Protein AF-A0AAD7ZLF5-F1 (afdb_monomer)

Sequence (93 aa):
MTSWAERMHRRAATFSNLVTSCGHSSAPYPRRLEEVKFGVPLDEICKNDIPGPLLVLILKLNKEAPFKKDVFRAPGHQGNMK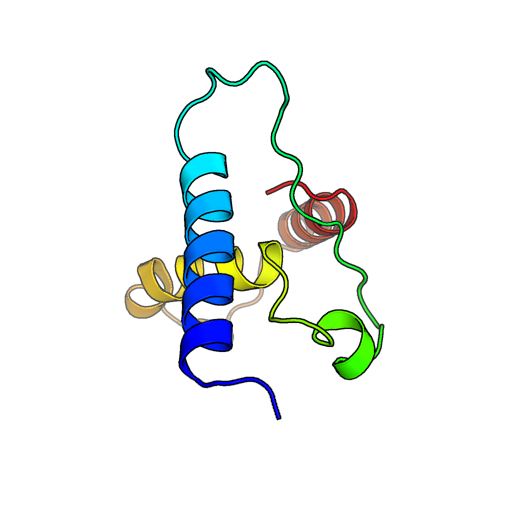KLIHFLQAGRL

InterPro domains:
  IPR008936 Rho GTPase activation protein [SSF48350] (37-91)

Mean predicted aligned error: 8.7 Å

Foldseek 3Di:
DDDPVVVVVVVVVLVVLLVVLVDDPPDPDNPQFDADDPPDDPCVCQVPHHGSVVVVVVVVCVVPVVVDPQVVHDDDDPVVVVVSNVQNRRSHD

Structure (mmCIF, N/CA/C/O backbone):
data_AF-A0AAD7ZLF5-F1
#
_entry.id   AF-A0AAD7ZLF5-F1
#
loop_
_atom_site.group_PDB
_atom_site.id
_atom_site.type_symbol
_atom_site.label_atom_id
_atom_site.label_alt_id
_atom_site.label_comp_id
_atom_site.label_asym_id
_atom_site.label_entity_id
_atom_site.label_seq_id
_atom_site.pdbx_PDB_ins_code
_atom_site.Car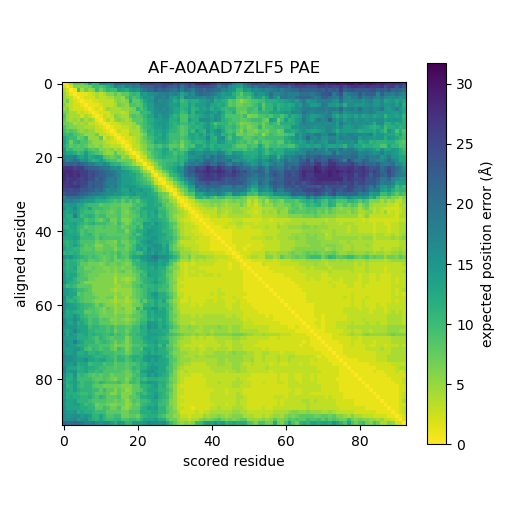tn_x
_atom_site.Cartn_y
_atom_site.Cartn_z
_atom_site.occupancy
_atom_site.B_iso_or_equiv
_atom_site.auth_seq_id
_atom_site.auth_comp_id
_atom_site.auth_asym_id
_atom_site.auth_atom_id
_atom_site.pdbx_PDB_model_num
ATOM 1 N N . MET A 1 1 ? -26.945 -2.669 5.003 1.00 47.78 1 MET A N 1
ATOM 2 C CA . MET A 1 1 ? -26.240 -2.747 3.704 1.00 47.78 1 MET A CA 1
ATOM 3 C C . MET A 1 1 ? -26.085 -1.328 3.183 1.00 47.78 1 MET A C 1
ATOM 5 O O . MET A 1 1 ? -27.101 -0.686 2.969 1.00 47.78 1 MET A O 1
ATOM 9 N N . THR A 1 2 ? -24.863 -0.806 3.066 1.00 61.00 2 THR A N 1
ATOM 10 C CA . THR A 1 2 ? -24.628 0.539 2.508 1.00 61.00 2 THR A CA 1
ATOM 11 C C . THR A 1 2 ? -24.825 0.514 0.995 1.00 61.00 2 THR A C 1
ATOM 13 O O . THR A 1 2 ? -24.509 -0.488 0.338 1.00 61.00 2 THR A O 1
ATOM 16 N N . SER A 1 3 ? -25.382 1.586 0.428 1.00 79.44 3 SER A N 1
ATOM 17 C CA . SER A 1 3 ? -25.698 1.606 -1.004 1.00 79.44 3 SER A CA 1
ATOM 18 C C . SER A 1 3 ? -24.411 1.570 -1.841 1.00 79.44 3 SER A C 1
ATOM 20 O O . SER A 1 3 ? -23.327 1.953 -1.389 1.00 79.44 3 SER A O 1
ATOM 22 N N . TRP A 1 4 ? -24.490 1.078 -3.080 1.00 74.12 4 TRP A N 1
ATOM 23 C CA . TRP A 1 4 ? -23.348 1.123 -4.002 1.00 74.12 4 TRP A CA 1
ATOM 24 C C . TRP A 1 4 ? -22.853 2.565 -4.206 1.00 74.12 4 TRP A C 1
ATOM 26 O O . TRP A 1 4 ? -21.650 2.814 -4.159 1.00 74.12 4 TRP A O 1
ATOM 36 N N . ALA A 1 5 ? -23.778 3.524 -4.310 1.00 69.88 5 ALA A N 1
ATOM 37 C CA . ALA A 1 5 ? -23.462 4.939 -4.475 1.00 69.88 5 ALA A CA 1
ATOM 38 C C . ALA A 1 5 ? -22.702 5.521 -3.269 1.00 69.88 5 ALA A C 1
ATOM 40 O O . ALA A 1 5 ? -21.749 6.273 -3.450 1.00 69.88 5 ALA A O 1
ATOM 41 N N . GLU A 1 6 ? -23.054 5.138 -2.039 1.00 70.62 6 GLU A N 1
ATOM 42 C CA . GLU A 1 6 ? -22.336 5.573 -0.829 1.00 70.62 6 GLU A CA 1
ATOM 43 C C . GLU A 1 6 ? -20.911 5.018 -0.752 1.00 70.62 6 GLU A C 1
ATOM 45 O O . GLU A 1 6 ? -20.010 5.685 -0.242 1.00 70.62 6 GLU A O 1
ATOM 50 N N . ARG A 1 7 ? -20.691 3.789 -1.236 1.00 70.06 7 ARG A N 1
ATOM 51 C CA . ARG A 1 7 ? -19.347 3.195 -1.310 1.00 70.06 7 ARG A CA 1
ATOM 52 C C . ARG A 1 7 ? -18.489 3.902 -2.356 1.00 70.06 7 ARG A C 1
ATOM 54 O O . ARG A 1 7 ? -17.325 4.191 -2.093 1.00 70.06 7 ARG A O 1
ATOM 61 N N . MET A 1 8 ? -19.059 4.220 -3.516 1.00 70.12 8 MET A N 1
ATOM 62 C CA . MET A 1 8 ? -18.331 4.904 -4.589 1.00 70.12 8 MET A CA 1
ATOM 63 C C . MET A 1 8 ? -18.001 6.358 -4.230 1.00 70.12 8 MET A C 1
ATOM 65 O O . MET A 1 8 ? -16.864 6.777 -4.435 1.00 70.12 8 MET A O 1
ATOM 69 N N . HIS A 1 9 ? -18.931 7.101 -3.619 1.00 67.25 9 HIS A N 1
ATOM 70 C CA . HIS A 1 9 ? -18.667 8.467 -3.151 1.00 67.25 9 HIS A CA 1
ATOM 71 C C . HIS A 1 9 ? -17.587 8.520 -2.066 1.00 67.25 9 HIS A C 1
ATOM 73 O O . HIS A 1 9 ? -16.692 9.361 -2.144 1.00 67.25 9 HIS A O 1
ATOM 79 N N . ARG A 1 10 ? -17.617 7.602 -1.088 1.00 67.81 10 ARG A N 1
ATOM 80 C CA . ARG A 1 10 ? -16.568 7.517 -0.059 1.00 67.81 10 ARG A CA 1
ATOM 81 C C . ARG A 1 10 ? -15.202 7.236 -0.664 1.00 67.81 10 ARG A C 1
ATOM 83 O O . ARG A 1 10 ? -14.256 7.961 -0.377 1.00 67.81 10 ARG A O 1
ATOM 90 N N . ARG A 1 11 ? -15.112 6.261 -1.571 1.00 67.44 11 ARG A N 1
ATOM 91 C CA . ARG A 1 11 ? -13.864 5.967 -2.284 1.00 67.44 11 ARG A CA 1
ATOM 92 C C . ARG A 1 11 ? -13.365 7.173 -3.072 1.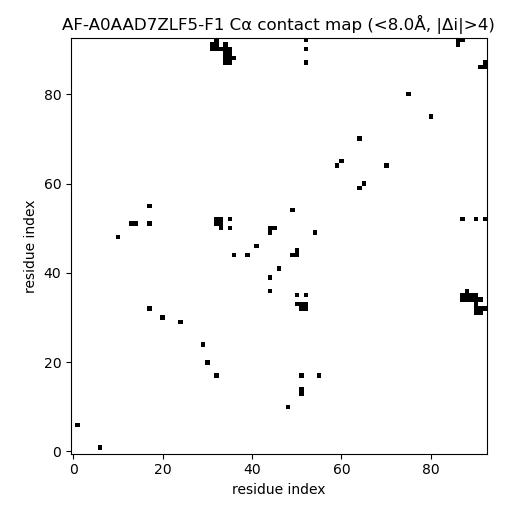00 67.44 11 ARG A C 1
ATOM 94 O O . ARG A 1 11 ? -12.192 7.503 -2.956 1.00 67.44 11 ARG A O 1
ATOM 101 N N . ALA A 1 12 ? -14.231 7.861 -3.814 1.00 64.31 12 ALA A N 1
ATOM 102 C CA . ALA A 1 12 ? -13.857 9.062 -4.561 1.00 64.31 12 ALA A CA 1
ATOM 103 C C . ALA A 1 12 ? -13.321 10.178 -3.643 1.00 64.31 12 ALA A C 1
ATOM 105 O O .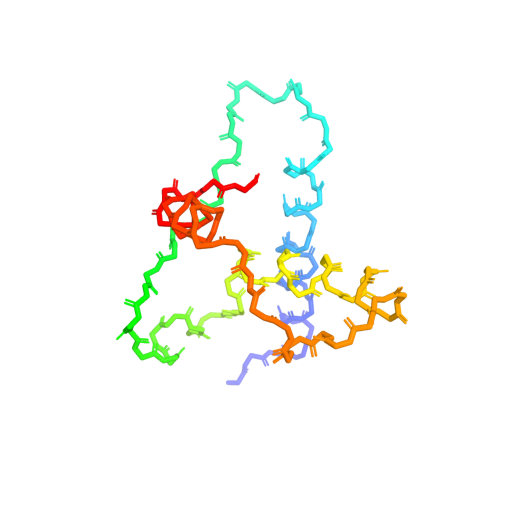 ALA A 1 12 ? -12.305 10.792 -3.962 1.00 64.31 12 ALA A O 1
ATOM 106 N N . ALA A 1 13 ? -13.941 10.389 -2.478 1.00 65.00 13 ALA A N 1
ATOM 107 C CA . ALA A 1 13 ? -13.463 11.345 -1.481 1.00 65.00 13 ALA A CA 1
ATOM 108 C C . ALA A 1 13 ? -12.096 10.941 -0.898 1.00 65.00 13 ALA A C 1
ATOM 110 O O . ALA A 1 13 ? -11.191 11.772 -0.828 1.00 65.00 13 ALA A O 1
ATOM 111 N N . THR A 1 14 ? -11.906 9.664 -0.550 1.00 66.62 14 THR A N 1
ATOM 112 C CA . THR A 1 14 ? -10.620 9.134 -0.068 1.00 66.62 14 THR A CA 1
ATOM 113 C C . THR A 1 14 ? -9.525 9.302 -1.119 1.00 66.62 14 THR A C 1
ATOM 115 O O . THR A 1 14 ? -8.467 9.849 -0.822 1.00 66.62 14 THR A O 1
ATOM 118 N N . PHE A 1 15 ? -9.789 8.920 -2.371 1.00 64.94 15 PHE A N 1
ATOM 119 C CA . PHE A 1 15 ? -8.862 9.119 -3.485 1.00 64.94 15 PHE A CA 1
ATOM 120 C C . PHE A 1 15 ? -8.531 10.600 -3.702 1.00 64.94 15 PHE A C 1
ATOM 122 O O . PHE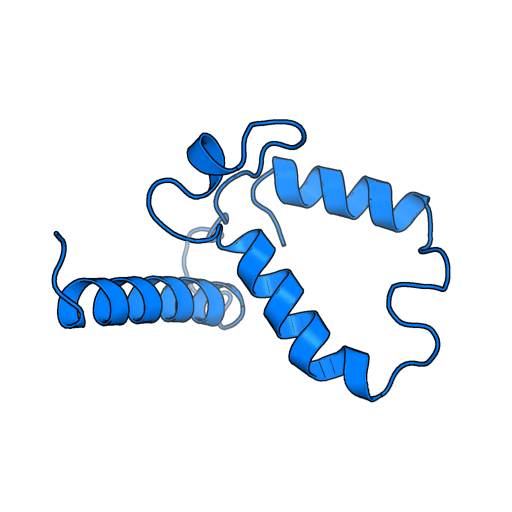 A 1 15 ? -7.358 10.944 -3.819 1.00 64.94 15 PHE A O 1
ATOM 129 N N . SER A 1 16 ? -9.531 11.485 -3.703 1.00 61.44 16 SER A N 1
ATOM 130 C CA . SER A 1 16 ? -9.334 12.932 -3.843 1.00 61.44 16 SER A CA 1
AT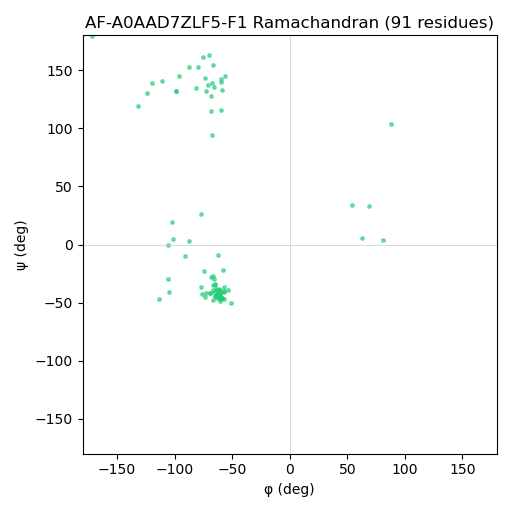OM 131 C C . SER A 1 16 ? -8.438 13.487 -2.736 1.00 61.44 16 SER A C 1
ATOM 133 O O . SER A 1 16 ? -7.484 14.214 -3.011 1.00 61.44 16 SER A O 1
ATOM 135 N N . ASN A 1 17 ? -8.680 13.099 -1.483 1.00 63.75 17 ASN A N 1
ATOM 136 C CA . ASN A 1 17 ? -7.867 13.524 -0.345 1.00 63.75 17 ASN A CA 1
ATOM 137 C C . ASN A 1 17 ? -6.413 13.048 -0.466 1.00 63.75 17 ASN A C 1
ATOM 139 O O . ASN A 1 17 ? -5.500 13.833 -0.214 1.00 63.75 17 ASN A O 1
ATOM 143 N N . LEU A 1 18 ? -6.187 11.811 -0.919 1.00 66.31 18 LEU A N 1
ATOM 144 C CA . LEU A 1 18 ? -4.841 11.273 -1.150 1.00 66.31 18 LEU A CA 1
ATOM 145 C C . LEU A 1 18 ? -4.121 11.988 -2.298 1.00 66.31 18 LEU A C 1
ATOM 147 O O . LEU A 1 18 ? -2.985 12.423 -2.135 1.00 66.31 18 LEU A O 1
ATOM 151 N N . VAL A 1 19 ? -4.785 12.170 -3.442 1.00 62.97 19 VAL A N 1
ATOM 152 C CA . VAL A 1 19 ? -4.204 12.832 -4.622 1.00 62.97 19 VAL A CA 1
ATOM 153 C C . VAL A 1 19 ? -3.883 14.297 -4.325 1.00 62.97 19 VAL A C 1
ATOM 155 O O . VAL A 1 19 ? -2.823 14.786 -4.712 1.00 62.97 19 VAL A O 1
ATOM 158 N N . THR A 1 20 ? -4.740 14.982 -3.564 1.00 58.94 20 THR A N 1
ATOM 159 C CA . THR A 1 20 ? -4.483 16.368 -3.145 1.00 58.94 20 THR A CA 1
ATOM 160 C C . THR A 1 20 ? -3.418 16.438 -2.037 1.00 58.94 20 THR A C 1
ATOM 162 O O . THR A 1 20 ? -2.763 17.460 -1.870 1.00 58.94 20 THR A O 1
ATOM 165 N N . SER A 1 21 ? -3.185 15.366 -1.273 1.00 54.59 21 SER A N 1
ATOM 166 C CA . SER A 1 21 ? -2.046 15.289 -0.345 1.00 54.59 21 SER A CA 1
ATOM 167 C C . SER A 1 21 ? -0.701 15.210 -1.078 1.00 54.59 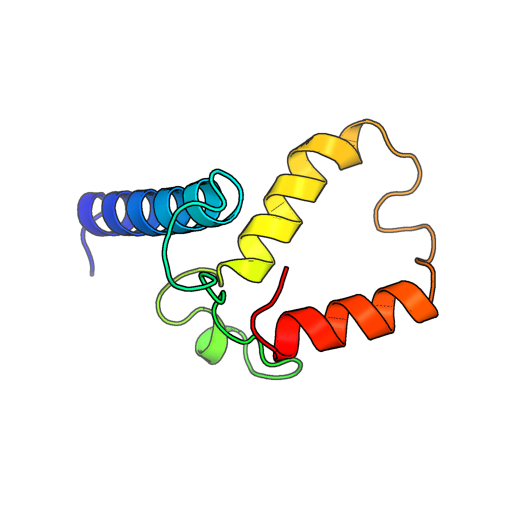21 SER A C 1
ATOM 169 O O . SER A 1 21 ? 0.306 15.669 -0.548 1.00 54.59 21 SER A O 1
ATOM 171 N N . CYS A 1 22 ? -0.679 14.668 -2.299 1.00 53.09 22 CYS A N 1
ATOM 172 C CA . CYS A 1 22 ? 0.521 14.571 -3.134 1.00 53.09 22 CYS A CA 1
ATOM 173 C C . CYS A 1 22 ? 0.727 15.773 -4.077 1.00 53.09 22 CYS A C 1
ATOM 175 O O . CYS A 1 22 ? 1.782 15.878 -4.700 1.00 53.09 22 CYS A O 1
ATOM 177 N N . GLY A 1 23 ? -0.262 16.665 -4.210 1.00 49.59 23 GLY A N 1
ATOM 178 C CA . GLY A 1 23 ? -0.219 17.827 -5.097 1.00 49.59 23 GLY A CA 1
ATOM 179 C C . GLY A 1 23 ? -0.644 19.104 -4.377 1.00 49.59 23 GLY A C 1
ATOM 180 O O . GLY A 1 23 ? -1.791 19.212 -3.967 1.00 49.59 23 GLY A O 1
ATOM 181 N N . HIS A 1 24 ? 0.265 20.080 -4.316 1.00 45.28 24 HIS A N 1
ATOM 182 C CA . HIS A 1 24 ? 0.175 21.397 -3.659 1.00 45.28 24 HIS A CA 1
ATOM 183 C C . HIS A 1 24 ? 0.583 21.457 -2.179 1.00 45.28 24 HIS A C 1
ATOM 185 O O . HIS A 1 24 ? -0.174 21.158 -1.260 1.00 45.28 24 HIS A O 1
ATOM 191 N N . SER A 1 25 ? 1.781 22.003 -1.973 1.00 49.09 25 SER A N 1
ATOM 192 C CA . SER A 1 25 ? 2.369 22.448 -0.706 1.00 49.09 25 SER A CA 1
ATOM 193 C C . SER A 1 25 ? 1.818 23.797 -0.203 1.00 49.09 25 SER A C 1
ATOM 195 O O . SER A 1 25 ? 2.537 24.524 0.475 1.00 49.09 25 SER A O 1
ATOM 197 N N . SER A 1 26 ? 0.586 24.183 -0.558 1.00 53.12 26 SER A N 1
ATOM 198 C CA . SER A 1 26 ? 0.009 25.496 -0.201 1.00 53.12 26 SER A CA 1
ATOM 199 C C . SER A 1 26 ? -1.053 25.451 0.904 1.00 53.12 26 SER A C 1
ATOM 201 O O . SER A 1 26 ? -1.573 26.496 1.289 1.00 53.12 26 SER A O 1
ATOM 203 N N . ALA A 1 27 ? -1.380 24.272 1.443 1.00 52.56 27 ALA A N 1
ATOM 204 C CA . ALA A 1 27 ? -2.252 24.167 2.611 1.00 52.56 27 ALA A CA 1
ATOM 205 C C . ALA A 1 27 ? -1.439 24.413 3.905 1.00 52.56 27 ALA A C 1
ATOM 207 O O . ALA A 1 27 ? -0.374 23.811 4.050 1.00 52.56 27 ALA A O 1
ATOM 208 N N . PRO A 1 28 ? -1.925 25.221 4.872 1.00 50.03 28 PRO A N 1
ATOM 209 C CA . PRO A 1 28 ? -1.182 25.575 6.094 1.00 50.03 28 PRO A CA 1
ATOM 210 C C . PRO A 1 28 ? -0.826 24.399 7.018 1.00 50.03 28 PRO A C 1
ATOM 212 O O . PRO A 1 28 ? -0.076 24.575 7.974 1.00 50.03 28 PRO A O 1
ATOM 215 N N . TYR A 1 29 ? -1.362 23.206 6.750 1.00 47.78 29 TYR A N 1
ATOM 216 C CA . TYR A 1 29 ? -1.123 22.001 7.531 1.00 47.78 29 TYR A CA 1
ATOM 217 C C . TYR A 1 29 ? -0.591 20.887 6.627 1.00 47.78 29 TYR A C 1
ATOM 219 O O . TYR A 1 29 ? -1.215 20.600 5.598 1.00 47.78 29 TYR A O 1
ATOM 227 N N . PRO A 1 30 ? 0.513 20.209 6.998 1.00 52.75 30 PRO A N 1
ATOM 228 C CA . PRO A 1 30 ? 0.899 18.979 6.328 1.00 52.75 30 PRO A CA 1
ATOM 229 C C . PRO A 1 30 ? -0.250 17.985 6.502 1.00 52.75 30 PRO A C 1
ATOM 231 O O . PRO A 1 30 ? -0.592 17.611 7.626 1.00 52.75 30 PRO A O 1
ATOM 234 N N . ARG A 1 31 ? -0.887 17.588 5.396 1.00 58.97 31 ARG A N 1
ATOM 235 C CA . ARG A 1 31 ? -1.924 16.554 5.426 1.00 58.97 31 ARG A CA 1
ATOM 236 C C . ARG A 1 31 ? -1.259 15.231 5.778 1.00 58.97 31 ARG A C 1
ATOM 238 O O . ARG A 1 31 ? -0.688 14.554 4.933 1.00 58.97 31 ARG A O 1
ATOM 245 N N . ARG A 1 32 ? -1.278 14.918 7.070 1.00 64.81 32 ARG A N 1
ATOM 246 C CA . ARG A 1 32 ? -0.840 13.639 7.614 1.00 64.81 32 ARG A CA 1
ATOM 247 C C . ARG A 1 32 ? -1.835 12.584 7.144 1.00 64.81 32 ARG A C 1
ATOM 249 O O . ARG A 1 32 ? -3.044 12.778 7.275 1.00 64.81 32 ARG A O 1
ATOM 256 N N . LEU A 1 33 ? -1.331 11.510 6.553 1.00 74.56 33 LEU A N 1
ATOM 257 C CA . LEU A 1 33 ? -2.159 10.345 6.279 1.00 74.56 33 LEU A CA 1
ATOM 258 C C . LEU A 1 33 ? -2.503 9.664 7.605 1.00 74.56 33 LEU A C 1
ATOM 260 O O . LEU A 1 33 ? -1.861 9.908 8.628 1.00 74.56 33 LEU A O 1
ATOM 264 N N . GLU A 1 34 ? -3.515 8.805 7.589 1.00 80.12 34 GLU A N 1
ATOM 265 C CA . GLU A 1 34 ? -3.799 7.975 8.755 1.00 80.12 34 GLU A CA 1
ATOM 266 C C . GLU A 1 34 ? -2.596 7.085 9.100 1.00 80.12 34 GLU A C 1
ATOM 268 O O . GLU A 1 34 ? -1.875 6.598 8.224 1.00 80.12 34 GLU A O 1
ATOM 273 N N . GLU A 1 35 ? -2.360 6.909 10.395 1.00 83.56 35 GLU A N 1
ATOM 274 C CA . GLU A 1 35 ? -1.293 6.055 10.903 1.00 83.56 35 GLU A CA 1
ATOM 275 C C . GLU A 1 35 ? -1.660 4.583 10.696 1.00 83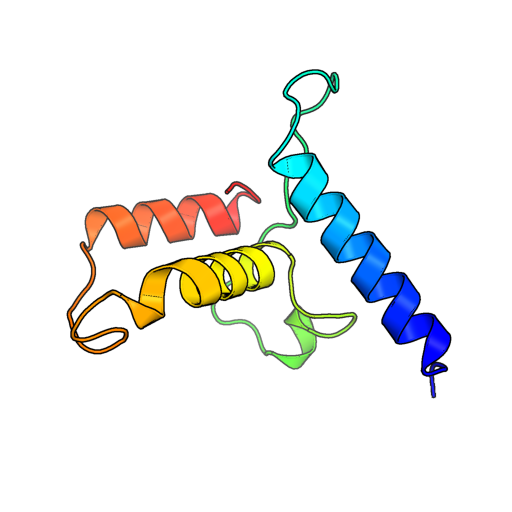.56 35 GLU A C 1
ATOM 277 O O . GLU A 1 35 ? -2.763 4.147 11.029 1.00 83.56 35 GLU A O 1
ATOM 282 N N . VAL A 1 36 ? -0.724 3.795 10.164 1.00 84.06 36 VAL A N 1
ATOM 283 C CA . VAL A 1 36 ? -0.939 2.362 9.928 1.00 84.06 36 VAL A CA 1
ATOM 284 C C . VAL A 1 36 ? -0.328 1.546 11.057 1.00 84.06 36 VAL A C 1
ATOM 286 O O . VAL A 1 36 ? 0.840 1.714 11.412 1.00 84.06 36 VAL A O 1
ATOM 289 N N . LYS A 1 37 ? -1.101 0.594 11.583 1.00 87.75 37 LYS A N 1
ATOM 290 C CA . LYS A 1 37 ? -0.618 -0.414 12.531 1.00 87.75 37 LYS A CA 1
ATOM 291 C C . LYS A 1 37 ? -0.329 -1.720 11.791 1.00 87.75 37 LYS A C 1
ATOM 293 O O . LYS A 1 37 ? -1.146 -2.192 11.007 1.00 87.75 37 LYS A O 1
ATOM 298 N N . PHE A 1 38 ? 0.838 -2.306 12.045 1.00 90.25 38 PHE A N 1
ATOM 299 C CA . PHE A 1 38 ? 1.233 -3.606 11.496 1.00 90.25 38 PHE A CA 1
ATOM 300 C C . PHE A 1 38 ? 0.929 -4.721 12.498 1.00 90.25 38 PHE A C 1
ATOM 302 O O . PHE A 1 38 ? 1.070 -4.518 13.701 1.00 90.25 38 PHE A O 1
ATOM 309 N N . GLY A 1 39 ? 0.547 -5.898 11.997 1.00 91.88 39 GLY A N 1
ATOM 310 C CA . GLY A 1 39 ? 0.261 -7.076 12.827 1.00 91.88 39 GLY A CA 1
ATOM 311 C C . GLY A 1 39 ? -1.128 -7.096 13.473 1.00 91.88 39 GLY A C 1
ATOM 312 O O . GLY A 1 39 ? -1.418 -8.017 14.228 1.00 91.88 39 GLY A O 1
ATOM 313 N N . VAL A 1 40 ? -1.982 -6.114 13.173 1.00 92.38 40 VAL A N 1
ATOM 314 C CA . VAL A 1 40 ? -3.394 -6.104 13.584 1.00 92.38 40 VAL A CA 1
ATOM 315 C C . VAL A 1 40 ? -4.286 -6.825 12.561 1.00 92.38 40 VAL A C 1
ATOM 317 O O . VAL A 1 40 ? -3.933 -6.870 11.376 1.00 92.38 40 VAL A O 1
ATOM 320 N N . PRO A 1 41 ? -5.426 -7.394 12.994 1.00 94.19 41 PRO A N 1
ATOM 321 C CA . PRO A 1 41 ? -6.380 -8.062 12.115 1.00 94.19 41 PRO A CA 1
ATOM 322 C C . PRO A 1 41 ? -6.891 -7.171 10.976 1.00 94.19 41 PRO A C 1
ATOM 324 O O . PRO A 1 41 ? -7.075 -5.961 11.124 1.00 94.19 41 PRO A O 1
ATOM 327 N N . LEU A 1 42 ? -7.137 -7.776 9.812 1.00 89.19 42 LEU A N 1
ATOM 328 C CA . LEU A 1 42 ? -7.557 -7.041 8.616 1.00 89.19 42 LEU A CA 1
ATOM 329 C C . LEU A 1 42 ? -8.933 -6.386 8.789 1.00 89.19 42 LEU A C 1
ATOM 331 O O . LEU A 1 42 ? -9.161 -5.306 8.256 1.00 89.19 42 LEU A O 1
ATOM 335 N N . ASP A 1 43 ? -9.843 -7.022 9.518 1.00 90.69 43 ASP A N 1
ATOM 336 C CA . ASP A 1 43 ? -11.179 -6.511 9.832 1.00 90.69 43 ASP A CA 1
ATOM 337 C C . ASP A 1 43 ? -11.144 -5.279 10.745 1.00 90.69 43 ASP A C 1
ATOM 339 O O . ASP A 1 43 ? -12.020 -4.421 10.637 1.00 90.69 43 ASP A O 1
ATOM 343 N N . GLU A 1 44 ? -10.107 -5.133 11.573 1.00 89.50 44 GLU A N 1
ATOM 344 C CA . GLU A 1 44 ? -9.871 -3.909 12.343 1.00 89.50 44 GLU A CA 1
ATOM 345 C C . GLU A 1 44 ? -9.358 -2.772 11.453 1.00 89.50 44 GLU A C 1
ATOM 347 O O . GLU A 1 44 ? -9.848 -1.644 11.538 1.00 89.50 44 GLU A O 1
ATOM 352 N N . ILE A 1 45 ? -8.396 -3.066 10.573 1.00 87.38 45 ILE A N 1
ATOM 353 C CA . ILE A 1 45 ? -7.763 -2.063 9.706 1.00 87.38 45 ILE A CA 1
ATOM 354 C C . ILE A 1 45 ? -8.708 -1.606 8.583 1.00 87.38 45 ILE A C 1
ATOM 356 O O . ILE A 1 45 ? -8.774 -0.422 8.264 1.00 87.38 45 ILE A O 1
ATOM 360 N N . CYS A 1 46 ? -9.439 -2.539 7.975 1.00 88.06 46 CYS A N 1
ATOM 361 C CA . CYS A 1 46 ? -10.266 -2.306 6.790 1.00 88.06 46 CYS A CA 1
ATOM 362 C C . CYS A 1 46 ? -11.764 -2.190 7.114 1.00 88.06 46 CYS A C 1
ATOM 364 O O . CYS A 1 46 ? -12.598 -2.360 6.223 1.00 88.06 46 CYS A O 1
ATOM 366 N N . LYS A 1 47 ? -12.129 -1.904 8.374 1.00 85.44 47 LYS A N 1
ATOM 367 C CA . LYS A 1 47 ? -13.528 -1.836 8.838 1.00 85.44 47 LYS A CA 1
ATOM 368 C C . LYS A 1 47 ? -14.401 -0.897 8.000 1.00 85.44 47 LYS A C 1
ATOM 370 O O . LYS A 1 47 ? -15.570 -1.189 7.757 1.00 85.44 47 LYS A O 1
ATOM 375 N N . ASN A 1 48 ? -13.839 0.244 7.598 1.00 81.06 48 ASN A N 1
ATOM 376 C CA . ASN A 1 48 ? -14.559 1.284 6.864 1.00 81.06 48 ASN A CA 1
ATOM 377 C C . ASN A 1 48 ? -14.200 1.313 5.372 1.00 81.06 48 ASN A C 1
ATOM 379 O O . ASN A 1 48 ? -15.102 1.490 4.560 1.00 81.06 48 ASN A O 1
ATOM 383 N N . ASP A 1 49 ? -12.921 1.136 5.028 1.00 84.50 49 ASP A N 1
ATOM 384 C CA . ASP A 1 49 ? -12.369 1.040 3.668 1.00 84.50 49 ASP A CA 1
ATOM 385 C C . ASP A 1 49 ? -10.878 0.620 3.753 1.00 84.50 49 ASP A C 1
ATOM 387 O O . ASP A 1 49 ? -10.348 0.440 4.848 1.00 84.50 49 ASP A O 1
ATOM 391 N N . ILE A 1 50 ? -10.192 0.457 2.612 1.00 86.56 50 ILE A N 1
ATOM 392 C CA . ILE A 1 50 ? -8.731 0.236 2.572 1.00 86.56 50 ILE A CA 1
ATOM 393 C C . ILE A 1 50 ? -8.001 1.488 3.087 1.00 86.56 50 ILE A C 1
ATOM 395 O O . ILE A 1 50 ? -8.318 2.582 2.608 1.00 86.56 50 ILE A O 1
ATOM 399 N N . PRO A 1 51 ? -6.976 1.349 3.952 1.00 86.06 51 PRO A N 1
ATOM 400 C CA . PRO A 1 51 ? -6.215 2.494 4.422 1.00 86.06 51 PRO A CA 1
ATOM 401 C C . PRO A 1 51 ? -5.536 3.274 3.298 1.00 86.06 51 PRO A C 1
ATOM 403 O O . PRO A 1 51 ? -4.930 2.698 2.390 1.00 86.06 51 PRO A O 1
ATOM 406 N N . GLY A 1 52 ? -5.556 4.595 3.402 1.00 84.19 52 GLY A N 1
ATOM 407 C CA . GLY A 1 52 ? -4.968 5.531 2.460 1.00 84.19 52 GLY A CA 1
ATOM 408 C C . GLY A 1 52 ? -3.504 5.237 2.119 1.00 84.19 52 GLY A C 1
ATOM 409 O O . GLY A 1 52 ? -3.188 5.131 0.933 1.00 84.19 52 GLY A O 1
ATOM 410 N N . PRO A 1 53 ? -2.600 5.030 3.096 1.00 86.62 53 PRO A N 1
ATOM 411 C CA . PRO A 1 53 ? -1.210 4.688 2.801 1.00 86.62 53 PRO A CA 1
ATOM 412 C C . PRO A 1 53 ? -1.056 3.376 2.023 1.00 86.62 53 PRO A C 1
ATOM 414 O O . PRO A 1 53 ? -0.250 3.302 1.096 1.00 86.62 53 PRO A O 1
ATOM 417 N N . LEU A 1 54 ? -1.861 2.355 2.340 1.00 86.50 54 LEU A N 1
ATOM 418 C CA . LEU A 1 54 ? -1.860 1.094 1.595 1.00 86.50 54 LEU A CA 1
ATOM 419 C C . LEU A 1 54 ? -2.350 1.310 0.157 1.00 86.50 54 LEU A C 1
ATOM 421 O O . LEU A 1 54 ? -1.750 0.794 -0.786 1.00 86.50 54 LEU A O 1
ATOM 425 N N . LEU A 1 55 ? -3.388 2.128 -0.024 1.00 87.94 55 LEU A N 1
ATOM 426 C CA . LEU A 1 55 ? -3.892 2.493 -1.341 1.00 87.94 55 LEU A CA 1
ATOM 427 C C . LEU A 1 55 ? -2.833 3.233 -2.175 1.00 87.94 55 LEU A C 1
ATOM 429 O O . LEU A 1 55 ? -2.642 2.898 -3.343 1.00 87.94 55 LEU A O 1
ATOM 433 N N . VAL A 1 56 ? -2.084 4.175 -1.592 1.00 87.25 56 VAL A N 1
ATOM 434 C CA . VAL A 1 56 ? -0.996 4.874 -2.303 1.00 87.25 56 VAL A CA 1
ATOM 435 C C . VAL A 1 56 ? 0.101 3.901 -2.744 1.00 87.25 56 VAL A C 1
ATOM 437 O O . VAL A 1 56 ? 0.560 3.979 -3.886 1.00 87.25 56 VAL A O 1
ATOM 440 N N . LEU A 1 57 ? 0.491 2.948 -1.890 1.00 89.81 57 LEU A N 1
ATOM 441 C CA . LEU A 1 57 ? 1.466 1.913 -2.253 1.00 89.81 57 LEU A CA 1
ATOM 442 C C . LEU A 1 57 ? 0.968 1.045 -3.418 1.00 89.81 57 LEU A C 1
ATOM 444 O O . LEU A 1 57 ? 1.723 0.802 -4.362 1.00 89.81 57 LEU A O 1
ATOM 448 N N . ILE A 1 58 ? -0.304 0.633 -3.398 1.00 91.44 58 ILE A N 1
ATOM 449 C CA . ILE A 1 58 ? -0.928 -0.136 -4.487 1.00 91.44 58 ILE A CA 1
ATOM 450 C C . ILE A 1 58 ? -0.915 0.666 -5.793 1.00 91.44 58 ILE A C 1
ATOM 452 O O . ILE A 1 58 ? -0.536 0.132 -6.832 1.00 91.44 58 ILE A O 1
ATOM 456 N N . LEU A 1 59 ? -1.270 1.952 -5.762 1.00 90.81 59 LEU A N 1
ATOM 457 C CA . LEU A 1 59 ? -1.278 2.805 -6.957 1.00 90.81 59 LEU A CA 1
ATOM 458 C C . LEU A 1 59 ? 0.131 3.037 -7.513 1.00 90.81 59 LEU A C 1
ATOM 460 O O . LEU A 1 59 ? 0.332 3.011 -8.730 1.00 90.81 59 LEU A O 1
ATOM 464 N N . LYS A 1 60 ? 1.121 3.223 -6.633 1.00 91.19 60 LYS A N 1
ATOM 465 C CA . LYS A 1 60 ? 2.533 3.337 -7.015 1.00 91.19 60 LYS A CA 1
ATOM 466 C C . LYS A 1 60 ? 3.013 2.067 -7.713 1.00 91.19 60 LYS A C 1
ATOM 468 O O . LYS A 1 60 ? 3.645 2.153 -8.765 1.00 91.19 60 LYS A O 1
ATOM 473 N N . LEU A 1 61 ? 2.672 0.902 -7.161 1.00 94.81 61 LEU A N 1
ATOM 474 C CA . LEU A 1 61 ? 2.960 -0.390 -7.777 1.00 94.81 61 LEU A CA 1
ATOM 475 C C . LEU A 1 61 ? 2.226 -0.540 -9.110 1.00 94.81 61 LEU A C 1
ATOM 477 O O . LEU A 1 61 ? 2.867 -0.876 -10.094 1.00 94.81 61 LEU A O 1
ATOM 481 N N . ASN A 1 62 ? 0.940 -0.205 -9.198 1.00 95.06 62 ASN A N 1
ATOM 482 C CA . ASN A 1 62 ? 0.183 -0.289 -10.448 1.00 95.06 62 ASN A CA 1
ATOM 483 C C . ASN A 1 62 ? 0.821 0.535 -11.582 1.00 95.06 62 ASN A C 1
ATOM 485 O O . ASN A 1 62 ? 0.826 0.108 -12.732 1.00 95.06 62 ASN A O 1
ATOM 489 N N . LYS A 1 63 ? 1.402 1.698 -11.255 1.00 94.38 63 LYS A N 1
ATOM 490 C CA . LYS A 1 63 ? 2.103 2.551 -12.224 1.00 94.38 63 LYS A CA 1
ATOM 491 C C . LYS A 1 63 ? 3.491 2.023 -12.612 1.00 94.38 63 LYS A C 1
ATOM 493 O O . LYS A 1 63 ? 3.862 2.120 -13.775 1.00 94.38 63 LYS A O 1
ATOM 498 N N . GLU A 1 64 ? 4.286 1.536 -11.658 1.00 94.69 64 GLU A N 1
ATOM 499 C CA . GLU A 1 64 ? 5.714 1.246 -11.889 1.00 94.69 64 GLU A CA 1
ATOM 500 C C . GLU A 1 64 ? 6.069 -0.236 -12.014 1.00 94.69 64 GLU A C 1
ATOM 502 O O . GLU A 1 64 ? 7.048 -0.575 -12.678 1.00 94.69 64 GLU A O 1
ATOM 507 N N . ALA A 1 65 ? 5.325 -1.117 -11.349 1.00 96.00 65 ALA A N 1
ATOM 508 C CA . ALA A 1 65 ? 5.613 -2.545 -11.297 1.00 96.00 65 ALA A CA 1
ATOM 509 C C . ALA A 1 65 ? 5.577 -3.234 -12.669 1.00 96.00 65 ALA A C 1
ATOM 511 O O . ALA A 1 65 ? 6.464 -4.054 -12.898 1.00 96.00 65 ALA A O 1
ATOM 512 N N . PRO A 1 66 ? 4.663 -2.901 -13.609 1.00 96.75 66 PRO A N 1
ATOM 513 C CA . PRO A 1 66 ? 4.644 -3.550 -14.924 1.00 96.75 66 PRO A CA 1
ATOM 514 C C . PRO A 1 66 ? 5.957 -3.419 -15.711 1.00 96.75 66 PRO A C 1
ATOM 516 O O . PRO A 1 66 ? 6.235 -4.231 -16.586 1.00 96.75 66 PRO A O 1
ATOM 519 N N . PHE A 1 67 ? 6.779 -2.416 -15.386 1.00 96.50 67 PHE A N 1
ATOM 520 C CA . PHE A 1 67 ? 8.057 -2.143 -16.046 1.00 96.50 67 PHE A CA 1
ATOM 521 C C . PHE A 1 67 ? 9.274 -2.636 -15.246 1.00 96.50 67 PHE A C 1
ATOM 523 O O . PHE A 1 67 ? 10.413 -2.371 -15.631 1.00 96.50 67 PHE A O 1
ATOM 530 N N . LYS A 1 68 ? 9.065 -3.333 -14.122 1.00 95.12 68 LYS A N 1
ATOM 531 C CA . LYS A 1 68 ? 10.132 -3.869 -13.266 1.00 95.12 68 LYS A CA 1
ATOM 532 C C . LYS A 1 68 ? 10.167 -5.396 -13.346 1.00 95.12 68 LYS A C 1
ATOM 534 O O . LYS A 1 68 ? 9.136 -6.057 -13.388 1.00 95.12 68 LYS A O 1
ATOM 539 N N . LYS A 1 69 ? 11.374 -5.965 -13.355 1.00 96.00 69 LYS A N 1
ATOM 540 C CA . LYS A 1 69 ? 11.579 -7.418 -13.245 1.00 96.00 69 LYS A CA 1
ATOM 541 C C . LYS A 1 69 ? 11.470 -7.857 -11.787 1.00 96.00 69 LYS A C 1
ATOM 543 O O . LYS A 1 69 ? 11.759 -7.072 -10.887 1.00 96.00 69 LYS A O 1
ATOM 548 N N . ASP A 1 70 ? 11.073 -9.112 -11.581 1.00 96.56 70 ASP A N 1
ATOM 549 C CA . ASP A 1 70 ? 11.062 -9.770 -10.268 1.00 96.56 70 ASP A CA 1
ATOM 550 C C . ASP A 1 70 ? 10.289 -8.999 -9.180 1.00 96.56 70 ASP A C 1
ATOM 552 O O . ASP A 1 70 ? 10.651 -9.023 -8.000 1.00 96.56 70 ASP A O 1
ATOM 556 N N . VAL A 1 71 ? 9.206 -8.310 -9.557 1.00 96.06 71 VAL A N 1
ATOM 557 C CA . VAL A 1 71 ? 8.319 -7.637 -8.597 1.00 96.06 71 VAL A CA 1
ATOM 558 C C . VAL A 1 71 ? 7.771 -8.671 -7.618 1.00 96.06 71 VAL A C 1
ATOM 560 O O . VAL A 1 71 ? 7.339 -9.747 -8.021 1.00 96.06 71 VAL A O 1
ATOM 563 N N . PHE A 1 72 ? 7.819 -8.346 -6.326 1.00 95.19 72 PHE A N 1
ATOM 564 C CA . PHE A 1 72 ? 7.479 -9.248 -5.217 1.00 95.19 72 PHE A CA 1
ATOM 565 C C . PHE A 1 72 ? 8.376 -10.494 -5.082 1.00 95.19 72 PHE A C 1
ATOM 567 O O . PHE A 1 72 ? 8.120 -11.320 -4.211 1.00 95.19 72 PHE A O 1
ATOM 574 N N . ARG A 1 73 ? 9.445 -10.619 -5.883 1.00 96.44 73 ARG A N 1
ATOM 575 C CA . ARG A 1 73 ? 10.417 -11.722 -5.816 1.00 96.44 73 ARG A CA 1
ATOM 576 C C . ARG A 1 73 ? 11.803 -11.262 -5.368 1.00 96.44 73 ARG A C 1
ATOM 578 O O . ARG A 1 73 ? 12.401 -11.899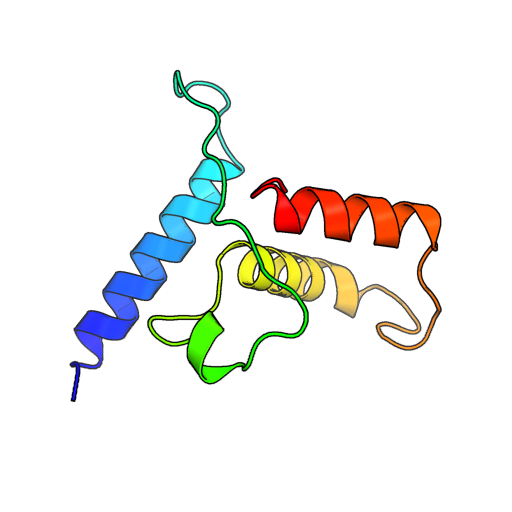 -4.506 1.00 96.44 73 ARG A O 1
ATOM 585 N N . ALA A 1 74 ? 12.324 -10.178 -5.939 1.00 96.12 74 ALA A N 1
ATOM 586 C CA . ALA A 1 74 ? 13.613 -9.631 -5.531 1.00 96.12 74 ALA A CA 1
ATOM 587 C C . ALA A 1 74 ? 13.507 -8.977 -4.138 1.00 96.12 74 ALA A C 1
ATOM 589 O O . ALA A 1 74 ? 12.542 -8.250 -3.876 1.00 96.12 74 ALA A O 1
ATOM 590 N N . PRO A 1 75 ? 14.483 -9.193 -3.234 1.00 95.44 75 PRO A N 1
ATOM 591 C CA . PRO A 1 75 ? 14.453 -8.579 -1.915 1.00 95.44 75 PRO A CA 1
ATOM 592 C C . PRO A 1 75 ? 14.628 -7.060 -2.016 1.00 95.44 75 PRO A C 1
ATOM 594 O O . PRO A 1 75 ? 15.463 -6.550 -2.763 1.00 95.44 75 PRO A O 1
ATOM 597 N N . GLY A 1 76 ? 13.856 -6.323 -1.217 1.00 93.88 76 GLY A N 1
ATOM 598 C CA . GLY A 1 76 ? 14.027 -4.881 -1.062 1.00 93.88 76 GLY A CA 1
ATOM 599 C C . GLY A 1 76 ? 15.240 -4.519 -0.199 1.00 93.88 76 GLY A C 1
ATOM 600 O O . GLY A 1 76 ? 15.728 -5.316 0.607 1.00 93.88 76 GLY A O 1
ATOM 601 N N . HIS A 1 77 ? 15.697 -3.270 -0.310 1.00 97.25 77 HIS A N 1
ATOM 602 C CA . HIS A 1 77 ? 16.761 -2.747 0.547 1.00 97.25 77 HIS A CA 1
ATOM 603 C C . HIS A 1 77 ? 16.276 -2.612 2.001 1.00 97.25 77 HIS A C 1
ATOM 605 O O . HIS A 1 77 ? 15.412 -1.784 2.303 1.00 97.25 77 HIS A O 1
ATOM 611 N N . GLN A 1 78 ? 16.861 -3.383 2.922 1.00 96.44 78 GLN A N 1
ATOM 612 C CA . GLN A 1 78 ? 16.386 -3.518 4.310 1.00 96.44 78 GLN A CA 1
ATOM 613 C C . GLN A 1 78 ? 16.296 -2.184 5.064 1.00 96.44 78 GLN A C 1
ATOM 615 O O . GLN A 1 78 ? 15.315 -1.920 5.759 1.00 96.44 78 GLN A O 1
ATOM 620 N N . GLY A 1 79 ? 17.277 -1.294 4.884 1.00 97.88 79 GLY A N 1
ATOM 621 C CA . GLY A 1 79 ? 17.246 0.036 5.500 1.00 97.88 79 GLY A CA 1
ATOM 622 C C . GLY A 1 79 ? 16.102 0.915 4.983 1.00 97.88 79 GLY A C 1
ATOM 623 O O . GLY A 1 79 ? 15.510 1.670 5.751 1.00 97.88 79 GLY A O 1
ATOM 624 N N . ASN A 1 80 ? 15.738 0.778 3.704 1.00 96.06 80 ASN A N 1
ATOM 625 C CA . ASN A 1 80 ? 14.638 1.546 3.118 1.00 96.06 80 ASN A CA 1
ATOM 626 C C . ASN A 1 80 ? 13.293 0.967 3.555 1.00 96.06 80 ASN A C 1
ATOM 628 O O . ASN A 1 80 ? 12.382 1.729 3.856 1.00 96.06 80 ASN A O 1
ATOM 632 N N . MET A 1 81 ? 13.198 -0.360 3.686 1.00 95.62 81 MET A N 1
ATOM 633 C CA . MET A 1 81 ? 12.019 -1.026 4.243 1.00 95.62 81 MET A CA 1
ATOM 634 C C . MET A 1 81 ? 11.740 -0.587 5.684 1.00 95.62 81 MET A C 1
ATOM 636 O O . MET A 1 81 ? 10.610 -0.223 5.997 1.00 95.62 81 MET A O 1
ATOM 640 N N . LYS A 1 82 ? 12.763 -0.531 6.549 1.00 95.75 82 LYS A N 1
ATOM 641 C CA . LYS A 1 82 ? 12.607 -0.035 7.930 1.00 95.75 82 LYS A CA 1
ATOM 642 C C . LYS A 1 82 ? 12.141 1.424 7.974 1.00 95.75 82 LYS A C 1
ATOM 644 O O . LYS A 1 82 ? 11.244 1.755 8.744 1.00 95.75 82 LYS A O 1
ATOM 649 N N . LYS A 1 83 ? 12.711 2.287 7.124 1.00 95.44 83 LYS A N 1
ATOM 650 C CA . LYS A 1 83 ? 12.285 3.693 7.002 1.00 95.44 83 LYS A CA 1
ATOM 651 C C . LYS A 1 83 ? 10.838 3.813 6.521 1.00 95.44 83 LYS A C 1
ATOM 653 O O . LYS A 1 83 ? 10.086 4.603 7.078 1.00 95.44 83 LYS A O 1
ATOM 658 N N . LEU A 1 84 ? 10.444 3.011 5.531 1.00 92.75 84 LEU A N 1
ATOM 659 C CA . LEU A 1 84 ? 9.078 2.994 5.014 1.00 92.75 84 LEU A CA 1
ATOM 660 C C . LEU A 1 84 ? 8.074 2.593 6.102 1.00 92.75 84 LEU A C 1
ATOM 662 O O . LEU A 1 84 ? 7.073 3.277 6.276 1.00 92.75 84 LEU A O 1
ATOM 666 N N . ILE A 1 85 ? 8.366 1.543 6.877 1.00 92.44 85 ILE A N 1
ATOM 667 C CA . ILE A 1 85 ? 7.527 1.127 8.014 1.00 92.44 85 ILE A CA 1
ATOM 668 C C . ILE A 1 85 ? 7.371 2.274 9.019 1.00 92.44 85 ILE A C 1
ATOM 670 O O . ILE A 1 85 ? 6.252 2.582 9.422 1.00 92.44 85 ILE A O 1
ATOM 674 N N . HIS A 1 86 ? 8.470 2.945 9.374 1.00 92.44 86 HIS A N 1
ATOM 675 C CA . HIS A 1 86 ? 8.435 4.076 10.300 1.00 92.44 86 HIS A CA 1
ATOM 676 C C . HIS A 1 86 ? 7.561 5.230 9.785 1.00 92.44 86 HIS A C 1
ATOM 678 O O . HIS A 1 86 ? 6.777 5.798 10.543 1.00 92.44 86 HIS A O 1
ATOM 684 N N . PHE A 1 87 ? 7.649 5.564 8.494 1.00 89.62 87 PHE A N 1
ATOM 685 C CA . PHE A 1 87 ? 6.798 6.596 7.900 1.00 89.62 87 PHE A CA 1
ATOM 686 C C . PHE A 1 87 ? 5.321 6.203 7.915 1.00 89.62 87 PHE A C 1
ATOM 688 O O . PHE A 1 87 ? 4.495 7.005 8.347 1.00 89.62 87 PHE A O 1
ATOM 695 N N . LEU A 1 88 ? 4.999 4.959 7.559 1.00 88.94 88 LEU A N 1
ATOM 696 C CA . LEU A 1 88 ? 3.628 4.443 7.575 1.00 88.94 88 LEU A CA 1
ATOM 697 C C . LEU A 1 88 ? 3.007 4.481 8.977 1.00 88.94 88 LEU A C 1
ATOM 699 O O . LEU A 1 88 ? 1.870 4.920 9.139 1.00 88.94 88 LEU A O 1
ATOM 703 N N . GLN A 1 89 ? 3.768 4.089 10.000 1.00 89.38 89 GLN A N 1
ATOM 704 C CA . GLN A 1 89 ? 3.331 4.169 11.397 1.00 89.38 89 GLN A CA 1
ATOM 705 C C . GLN A 1 89 ? 3.139 5.611 11.872 1.00 89.38 89 GLN A C 1
ATOM 707 O O . GLN A 1 89 ? 2.289 5.868 12.712 1.00 89.38 89 GLN A O 1
ATOM 712 N N . ALA A 1 90 ? 3.897 6.560 11.321 1.00 86.69 90 ALA A N 1
ATOM 713 C CA . ALA A 1 90 ? 3.778 7.975 11.645 1.00 86.69 90 ALA A CA 1
ATOM 714 C C . ALA A 1 90 ? 2.741 8.722 10.784 1.00 86.69 90 ALA A C 1
ATOM 716 O O . ALA A 1 90 ? 2.646 9.947 10.914 1.00 86.69 90 ALA A O 1
ATOM 717 N N . GLY A 1 91 ? 2.014 8.040 9.888 1.00 80.12 91 GLY A N 1
ATOM 718 C CA . GLY A 1 91 ? 1.039 8.675 8.994 1.00 80.12 91 GLY A CA 1
ATOM 719 C C . GLY A 1 91 ? 1.699 9.566 7.937 1.00 80.12 91 GLY A C 1
ATOM 720 O O . GLY A 1 91 ? 1.189 10.629 7.582 1.00 80.12 91 GLY A O 1
ATOM 721 N N . ARG A 1 92 ? 2.897 9.186 7.485 1.00 76.50 92 ARG A N 1
ATOM 722 C CA . ARG A 1 92 ? 3.717 9.928 6.520 1.00 76.50 92 ARG A CA 1
ATOM 723 C C . ARG A 1 92 ? 3.946 9.067 5.285 1.00 76.50 92 ARG A C 1
ATOM 725 O O . ARG A 1 92 ? 4.218 7.875 5.417 1.00 76.50 92 ARG A O 1
ATOM 732 N N . LEU A 1 93 ? 3.879 9.674 4.103 1.00 67.94 93 LEU A N 1
ATOM 733 C CA . LEU A 1 93 ? 4.284 9.051 2.845 1.00 67.94 93 LEU A CA 1
ATOM 734 C C . LEU A 1 93 ? 4.745 10.102 1.838 1.00 67.94 93 LEU A C 1
ATOM 736 O O . LEU A 1 93 ? 4.135 11.193 1.835 1.00 67.94 93 LEU A O 1
#

Secondary structure (DSSP, 8-state):
---HHHHHHHHHHHHHHHHHHHS-TTSSS--PPPPPPSSS-HHHHTSSS--HHHHHHHHHHHHHGGGSTTTTTSPP-HHHHHHHHHHHHTT--

Organism: Diploptera punctata (NCBI:txid6984)

Radius of gyration: 15.23 Å; Cα contacts (8 Å, |Δi|>4): 49; chains: 1; bounding box: 44×37×30 Å

Solvent-accessible surface area (backbone atoms only — not comparable to full-atom values): 5840 Å² total; per-residue (Å²): 135,82,53,73,66,59,53,51,52,51,50,51,51,53,51,50,54,54,55,47,62,77,50,73,94,80,59,100,57,85,75,64,49,71,61,51,78,81,95,64,61,65,70,72,63,40,66,88,47,80,49,66,65,60,50,52,53,51,52,53,40,70,73,49,42,88,82,46,80,57,72,96,66,61,84,73,62,66,73,57,52,55,50,49,52,54,30,34,48,68,9,44,134

pLDDT: mean 80.16, std 15.6, range [45.28, 97.88]

Nearest PDB structures (foldseek):
  4qc1-assembly2_B  TM=3.274E-01  e=8.479E+00  Homo sapiens